Protein AF-A0A5K0ZR25-F1 (afdb_monomer)

pLDDT: mean 92.93, std 2.51, range [86.0, 95.81]

Solvent-accessible surface area (backbone atoms only — not comparable to full-atom values): 2906 Å² total; per-residue (Å²): 106,70,70,58,54,45,57,53,31,37,70,28,69,70,23,73,48,71,65,75,79,101,65,88,77,95,74,75,98,76,81,91,79,74,91,56,37,61,63,61,45,79,86

Radius of gyration: 10.81 Å; Cα contacts (8 Å, |Δi|>4): 45; chains: 1; bounding box: 24×15×28 Å

InterPro domains:
  IPR011050 Pectin lyase fold/virulence factor [SSF51126] (1-41)

Secondary structure (DSSP, 8-state):
-HHHHHHHHHHSTT-EE---TT------------PPPTT-EE-

Organism: NCBI:txid210225

Mean predicted aligned error: 2.96 Å

Foldseek 3Di:
DLQVLLVVLQADAQGEAEDDPPDDDDDDDDDRDDDGHHHYHYD

Sequence (43 aa):
AFANAWTIACNASNAVFLVPEGRRYLVKPLRFKGPCADNLLVQ

Structure (mmCIF, N/CA/C/O backbone):
data_AF-A0A5K0ZR25-F1
#
_entry.id   AF-A0A5K0ZR25-F1
#
loop_
_atom_site.group_PDB
_atom_site.id
_atom_site.type_symbol
_atom_site.label_atom_id
_atom_site.label_alt_id
_atom_site.label_comp_id
_atom_site.label_asym_id
_atom_site.label_entity_id
_atom_site.label_seq_id
_atom_site.pdbx_PDB_ins_code
_atom_site.Cartn_x
_atom_site.Cartn_y
_atom_site.Cartn_z
_atom_site.occupancy
_atom_site.B_iso_or_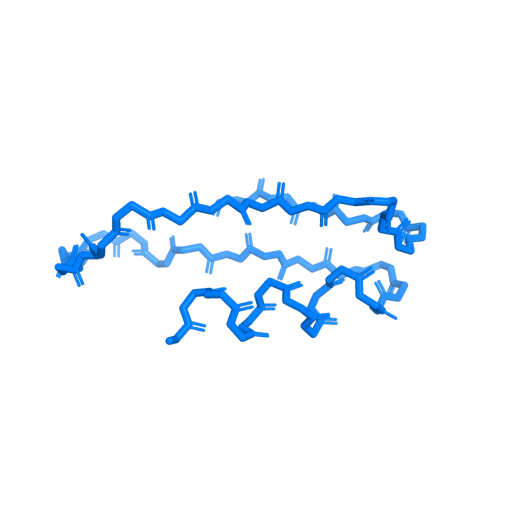equiv
_atom_site.auth_seq_id
_atom_site.auth_comp_id
_atom_site.auth_asym_id
_atom_site.a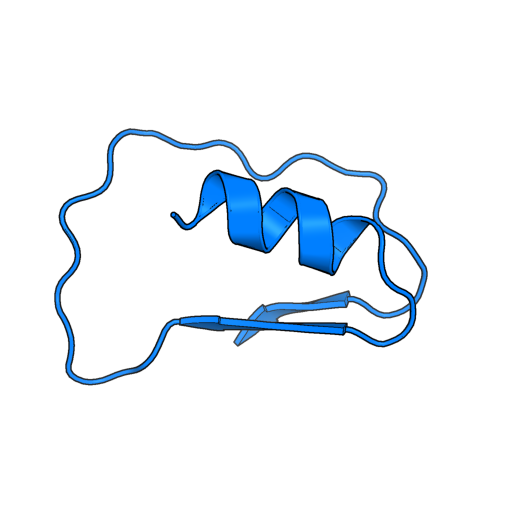uth_atom_id
_atom_site.p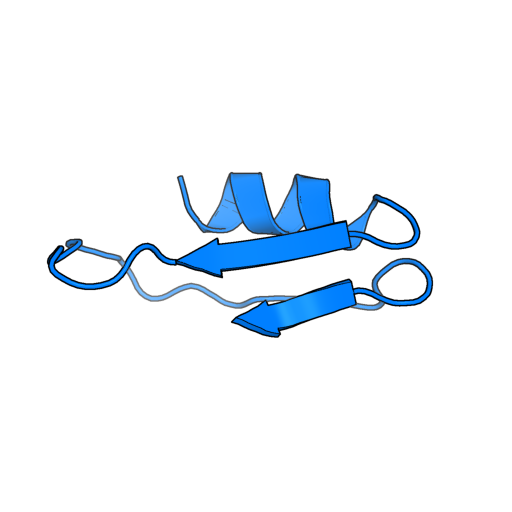dbx_PDB_model_num
ATOM 1 N N . ALA A 1 1 ? 1.448 -4.124 8.865 1.00 88.38 1 ALA A N 1
ATOM 2 C CA . ALA A 1 1 ? 0.785 -4.996 7.872 1.00 88.38 1 ALA A CA 1
ATOM 3 C C . ALA A 1 1 ? 0.553 -4.252 6.558 1.00 88.38 1 ALA A C 1
ATOM 5 O O . ALA A 1 1 ? 1.342 -4.456 5.650 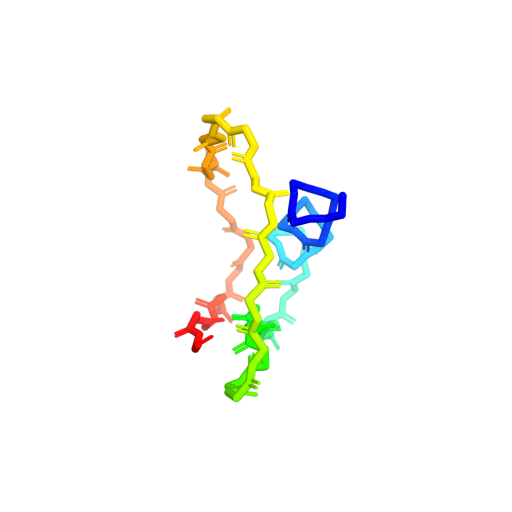1.00 88.38 1 ALA A O 1
ATOM 6 N N . PHE A 1 2 ? -0.409 -3.323 6.480 1.00 94.50 2 PHE A N 1
ATOM 7 C CA . PHE A 1 2 ? -0.745 -2.598 5.240 1.00 94.50 2 PHE A CA 1
ATOM 8 C C . PHE A 1 2 ? 0.426 -1.860 4.587 1.00 94.50 2 PHE A C 1
ATOM 10 O O . PHE A 1 2 ? 0.616 -1.989 3.390 1.00 94.50 2 PHE A O 1
ATOM 17 N N . ALA A 1 3 ? 1.260 -1.159 5.363 1.00 93.94 3 ALA A N 1
ATOM 18 C CA . ALA A 1 3 ? 2.443 -0.491 4.815 1.00 93.94 3 ALA A CA 1
ATOM 19 C C . ALA A 1 3 ? 3.440 -1.471 4.171 1.00 93.94 3 ALA A C 1
ATOM 21 O O . ALA A 1 3 ? 3.995 -1.175 3.125 1.00 93.94 3 ALA A O 1
ATOM 22 N N . ASN A 1 4 ? 3.637 -2.653 4.765 1.00 94.12 4 ASN A N 1
ATOM 23 C CA . ASN A 1 4 ? 4.544 -3.657 4.208 1.00 94.12 4 ASN A CA 1
ATOM 24 C C . ASN A 1 4 ? 3.950 -4.311 2.955 1.00 94.12 4 ASN A C 1
ATOM 26 O O . ASN A 1 4 ? 4.627 -4.443 1.943 1.00 94.12 4 ASN A O 1
ATOM 30 N N . ALA A 1 5 ? 2.662 -4.663 3.009 1.00 95.19 5 ALA A N 1
ATOM 31 C CA . ALA A 1 5 ? 1.941 -5.177 1.850 1.00 95.19 5 ALA A CA 1
ATOM 32 C C . ALA A 1 5 ? 1.947 -4.162 0.693 1.00 95.19 5 ALA A C 1
ATOM 34 O O . ALA A 1 5 ? 2.143 -4.554 -0.451 1.00 95.19 5 ALA A O 1
ATOM 35 N N . TRP A 1 6 ? 1.832 -2.865 0.997 1.00 95.31 6 TRP A N 1
ATOM 36 C CA . TRP A 1 6 ? 1.968 -1.794 0.015 1.00 95.31 6 TRP A CA 1
ATOM 37 C C . TRP A 1 6 ? 3.364 -1.763 -0.599 1.00 95.31 6 TRP A C 1
ATOM 39 O O . TRP A 1 6 ? 3.473 -1.751 -1.816 1.00 95.31 6 TRP A O 1
ATOM 49 N N . THR A 1 7 ? 4.429 -1.794 0.209 1.00 94.19 7 THR A N 1
ATOM 50 C CA . THR A 1 7 ? 5.810 -1.813 -0.304 1.00 94.19 7 THR A CA 1
ATOM 51 C C . THR A 1 7 ? 6.048 -2.987 -1.250 1.00 94.19 7 THR A C 1
ATOM 53 O O . THR A 1 7 ? 6.690 -2.823 -2.282 1.00 94.19 7 THR A O 1
ATOM 56 N N . ILE A 1 8 ? 5.519 -4.166 -0.923 1.00 94.81 8 ILE A N 1
ATOM 57 C CA . ILE A 1 8 ? 5.660 -5.353 -1.770 1.00 94.81 8 ILE A CA 1
ATOM 58 C C . ILE A 1 8 ? 4.865 -5.181 -3.068 1.00 94.81 8 ILE A C 1
ATOM 60 O O . ILE A 1 8 ? 5.430 -5.337 -4.145 1.00 94.81 8 ILE A O 1
ATOM 64 N N . ALA A 1 9 ? 3.583 -4.820 -2.974 1.00 95.50 9 ALA A N 1
ATOM 65 C CA . ALA A 1 9 ? 2.720 -4.668 -4.142 1.00 95.50 9 ALA A CA 1
ATOM 66 C C . ALA A 1 9 ? 3.207 -3.548 -5.077 1.00 95.50 9 ALA A C 1
ATOM 68 O O . ALA A 1 9 ? 3.223 -3.718 -6.287 1.00 95.50 9 ALA A O 1
ATOM 69 N N . CYS A 1 10 ? 3.678 -2.434 -4.518 1.00 95.00 10 CYS A N 1
ATOM 70 C CA . CYS A 1 10 ? 4.195 -1.292 -5.268 1.00 95.00 10 CYS A CA 1
ATOM 71 C C . CYS A 1 10 ? 5.513 -1.600 -5.999 1.00 95.00 10 CYS A C 1
ATOM 73 O O . CYS A 1 10 ? 5.802 -0.957 -7.001 1.00 95.00 10 CYS A O 1
ATOM 75 N N . ASN A 1 11 ? 6.289 -2.591 -5.550 1.00 94.56 11 ASN A N 1
ATOM 76 C CA . ASN A 1 11 ? 7.520 -3.023 -6.222 1.00 94.56 11 ASN A CA 1
ATOM 77 C C . ASN A 1 11 ? 7.305 -4.190 -7.202 1.00 94.56 11 ASN A C 1
ATOM 79 O O . ASN A 1 11 ? 8.251 -4.601 -7.872 1.00 94.56 11 ASN A O 1
ATOM 83 N N . ALA A 1 12 ? 6.094 -4.744 -7.275 1.00 94.56 12 ALA A N 1
ATOM 84 C CA . ALA A 1 12 ? 5.766 -5.877 -8.128 1.00 94.56 12 ALA A CA 1
ATOM 85 C C . ALA A 1 12 ? 4.994 -5.418 -9.372 1.00 94.56 12 ALA A C 1
ATOM 87 O O . ALA A 1 12 ? 4.065 -4.620 -9.283 1.00 94.56 12 ALA A O 1
ATOM 88 N N . SER A 1 13 ? 5.362 -5.944 -10.540 1.00 94.31 13 SER A N 1
ATOM 89 C CA . SER A 1 13 ? 4.632 -5.698 -11.787 1.00 94.31 13 SER A CA 1
ATOM 90 C C . SER A 1 13 ? 3.307 -6.463 -11.799 1.00 94.31 13 SER A C 1
ATOM 92 O O . SER A 1 13 ? 3.280 -7.641 -11.439 1.00 94.31 13 SER A O 1
ATOM 94 N N . ASN A 1 14 ? 2.230 -5.829 -12.274 1.00 93.06 14 ASN A N 1
ATOM 95 C CA . ASN A 1 14 ? 0.889 -6.428 -12.367 1.00 93.06 14 ASN A CA 1
ATOM 96 C C . ASN A 1 14 ? 0.366 -6.975 -11.021 1.00 93.06 14 ASN A C 1
ATOM 98 O O . ASN A 1 14 ? -0.125 -8.103 -10.937 1.00 93.06 14 ASN A O 1
ATOM 102 N N . ALA A 1 15 ? 0.501 -6.190 -9.953 1.00 94.81 15 ALA A N 1
ATOM 103 C CA . ALA A 1 15 ? 0.094 -6.578 -8.606 1.00 94.81 15 ALA A CA 1
ATOM 104 C C . ALA A 1 15 ? -1.294 -6.038 -8.223 1.00 94.81 15 ALA A C 1
ATOM 106 O O . ALA A 1 15 ? -1.739 -5.001 -8.714 1.00 94.81 15 ALA A O 1
ATOM 107 N N . VAL A 1 16 ? -1.957 -6.721 -7.283 1.00 95.06 16 VAL A N 1
ATOM 108 C CA . VAL A 1 16 ? -3.219 -6.274 -6.675 1.00 95.06 16 VAL A CA 1
ATOM 109 C C . VAL A 1 16 ? -3.019 -6.077 -5.175 1.00 95.06 16 VAL A C 1
ATOM 111 O O . VAL A 1 16 ? -2.645 -7.007 -4.458 1.00 95.06 16 VAL A O 1
ATOM 114 N N . PHE A 1 17 ? -3.283 -4.866 -4.691 1.00 95.38 17 PHE A N 1
ATOM 115 C CA . PHE A 1 17 ? -3.356 -4.555 -3.269 1.00 95.38 17 PHE A CA 1
ATOM 116 C C . PHE A 1 17 ? -4.820 -4.591 -2.821 1.00 95.38 17 PHE A C 1
ATOM 118 O O . PHE A 1 17 ? -5.564 -3.643 -3.062 1.00 95.38 17 PHE A O 1
ATOM 125 N N . LEU A 1 18 ? -5.215 -5.695 -2.183 1.00 95.06 18 LEU A N 1
ATOM 126 C CA . LEU A 1 18 ? -6.584 -5.947 -1.728 1.00 95.06 18 LEU A CA 1
ATOM 127 C C . LEU A 1 18 ? -6.694 -5.819 -0.206 1.00 95.06 18 LEU A C 1
ATOM 129 O O . LEU A 1 18 ? -5.925 -6.448 0.535 1.00 95.06 18 LEU A O 1
ATOM 133 N N . VAL A 1 19 ? -7.698 -5.079 0.266 1.00 93.75 19 VAL A N 1
ATOM 134 C CA . VAL A 1 19 ? -8.108 -5.099 1.678 1.00 93.75 19 VAL A CA 1
ATOM 135 C C . VAL A 1 19 ? -9.381 -5.938 1.826 1.00 93.75 19 VAL A C 1
ATOM 137 O O . VAL A 1 19 ? -10.427 -5.527 1.335 1.00 93.75 19 VAL A O 1
ATOM 140 N N . PRO A 1 20 ? -9.341 -7.099 2.513 1.00 93.69 20 PRO A N 1
ATOM 141 C CA . PRO A 1 20 ? -10.515 -7.954 2.638 1.00 93.69 20 PRO A CA 1
ATOM 142 C C . PRO A 1 20 ? -11.703 -7.234 3.276 1.00 93.69 20 PRO A C 1
ATOM 144 O O . PRO A 1 20 ? -11.593 -6.665 4.368 1.00 93.69 20 PRO A O 1
ATOM 147 N N . GLU A 1 21 ? -12.848 -7.326 2.609 1.00 93.56 21 GLU A N 1
ATOM 148 C CA . GLU A 1 21 ? -14.118 -6.839 3.128 1.00 93.56 21 GLU A CA 1
ATOM 149 C C . GLU A 1 21 ? -14.588 -7.636 4.359 1.00 93.56 21 GLU A C 1
ATOM 151 O O . GLU A 1 21 ? -14.057 -8.694 4.711 1.00 93.56 21 GLU A O 1
ATOM 156 N N . GLY A 1 22 ? -15.575 -7.092 5.075 1.00 95.81 22 GLY A N 1
ATOM 157 C CA . GLY A 1 22 ? -16.153 -7.733 6.263 1.00 95.81 22 GLY A CA 1
ATOM 158 C C . GLY A 1 22 ? -15.250 -7.733 7.503 1.00 95.81 22 GLY A C 1
ATOM 159 O O . GLY A 1 22 ? -15.636 -8.257 8.548 1.00 95.81 22 GLY A O 1
ATOM 160 N N . ARG A 1 23 ? -14.059 -7.125 7.430 1.00 94.31 23 ARG A N 1
ATOM 161 C CA . ARG A 1 23 ? -13.115 -7.017 8.548 1.00 94.31 23 ARG A CA 1
ATOM 162 C C . ARG A 1 23 ? -12.863 -5.562 8.921 1.00 94.31 23 ARG A C 1
ATOM 164 O O . ARG A 1 23 ? -12.877 -4.667 8.082 1.00 94.31 23 ARG A O 1
ATOM 171 N N . ARG A 1 24 ? -12.613 -5.326 10.211 1.00 94.88 24 ARG A N 1
ATOM 172 C CA . ARG A 1 24 ? -12.228 -4.014 10.746 1.00 94.88 24 ARG A CA 1
ATOM 173 C C . ARG A 1 24 ? -10.799 -4.084 11.246 1.00 94.88 24 ARG A C 1
ATOM 175 O O . ARG A 1 24 ? -10.469 -4.930 12.073 1.00 94.88 24 ARG A O 1
ATOM 182 N N . TYR A 1 25 ? -9.967 -3.179 10.753 1.00 93.31 25 TYR A N 1
ATOM 183 C CA . TYR A 1 25 ? -8.556 -3.125 11.096 1.00 93.31 25 TYR A CA 1
ATOM 184 C C . TYR A 1 25 ? -8.253 -1.822 11.820 1.00 93.31 25 TYR A C 1
ATOM 186 O O . TYR A 1 25 ? -8.545 -0.741 11.312 1.00 93.31 25 TYR A O 1
ATOM 194 N N . LEU A 1 26 ? -7.629 -1.917 12.993 1.00 95.12 26 LEU A N 1
ATOM 195 C CA . LEU A 1 26 ? -7.053 -0.749 13.643 1.00 95.12 26 LEU A CA 1
ATOM 196 C C . LEU A 1 26 ? -5.753 -0.386 12.921 1.00 95.12 26 LEU A C 1
ATOM 198 O O . LEU A 1 26 ? -4.771 -1.128 12.973 1.00 95.12 26 LEU A O 1
ATOM 202 N N . VAL A 1 27 ? -5.751 0.759 12.245 1.00 92.88 27 VAL A N 1
ATOM 203 C CA . VAL A 1 27 ? -4.581 1.283 11.537 1.00 92.88 27 VAL A CA 1
ATOM 204 C C . VAL A 1 27 ? -4.178 2.634 12.107 1.00 92.88 27 VAL A C 1
ATOM 206 O O . VAL A 1 27 ? -5.012 3.443 12.504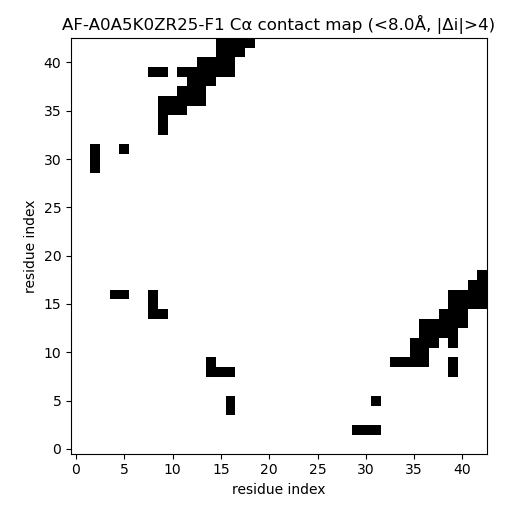 1.00 92.88 27 VAL A O 1
ATOM 209 N N . LYS A 1 28 ? -2.870 2.878 12.145 1.00 93.19 28 LYS A N 1
ATOM 210 C CA . LYS A 1 28 ? -2.330 4.223 12.357 1.00 93.19 28 LYS A CA 1
ATOM 211 C C . LYS A 1 28 ? -2.388 5.005 11.039 1.00 93.19 28 LYS A C 1
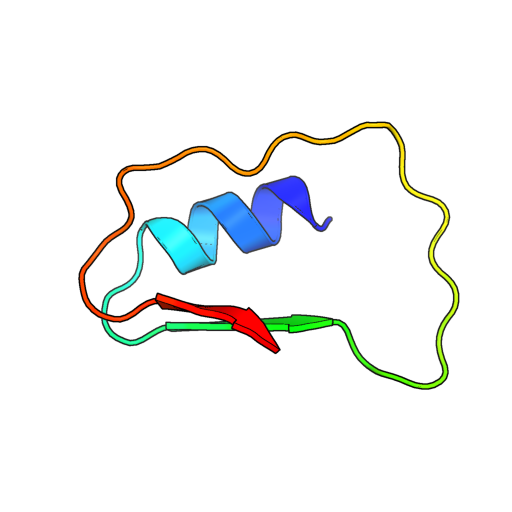ATOM 213 O O . LYS A 1 28 ? -2.459 4.373 9.981 1.00 93.19 28 LYS A O 1
ATOM 218 N N . PRO A 1 29 ? -2.289 6.345 11.075 1.00 94.25 29 PRO A N 1
ATOM 219 C CA . PRO A 1 29 ? -2.089 7.136 9.868 1.00 94.25 29 PRO A CA 1
ATOM 220 C C . PRO A 1 29 ? -0.915 6.585 9.051 1.00 94.25 29 PRO A C 1
ATOM 222 O O . PRO A 1 29 ? 0.188 6.400 9.569 1.00 94.25 29 PRO A O 1
ATOM 225 N N . LEU A 1 30 ? -1.169 6.290 7.780 1.00 91.88 30 LEU A N 1
ATOM 226 C CA . LEU A 1 30 ? -0.232 5.639 6.870 1.00 91.88 30 LEU A CA 1
ATOM 227 C C . LEU A 1 30 ? -0.313 6.351 5.518 1.00 91.88 30 LEU A C 1
ATOM 229 O O . LEU A 1 30 ? -1.392 6.737 5.077 1.00 91.88 30 LEU A O 1
ATOM 233 N N . ARG A 1 31 ? 0.840 6.548 4.876 1.00 91.25 31 ARG A N 1
ATOM 234 C CA . ARG A 1 31 ? 0.939 7.136 3.537 1.00 91.25 31 ARG A CA 1
ATOM 235 C C . ARG A 1 31 ? 1.437 6.087 2.557 1.00 91.25 31 ARG A C 1
ATOM 237 O O . ARG A 1 31 ? 2.548 5.585 2.711 1.00 91.25 31 ARG A O 1
ATOM 244 N N . PHE A 1 32 ? 0.626 5.809 1.549 1.00 91.75 32 PHE A N 1
ATOM 245 C CA . PHE A 1 32 ? 0.995 5.015 0.388 1.00 91.75 32 PHE A CA 1
ATOM 246 C C . PHE A 1 32 ? 1.775 5.906 -0.583 1.00 91.75 32 PHE A C 1
ATOM 248 O O . PHE A 1 32 ? 1.243 6.897 -1.079 1.00 91.75 32 PHE A O 1
ATOM 255 N N . LYS A 1 33 ? 3.070 5.627 -0.764 1.00 89.81 33 LYS A N 1
ATOM 256 C CA . LYS A 1 33 ? 3.973 6.426 -1.608 1.00 89.81 33 LYS A CA 1
ATOM 257 C C . LYS A 1 33 ? 4.329 5.658 -2.878 1.00 89.81 33 LYS A C 1
ATOM 259 O O . LYS A 1 33 ? 4.509 4.445 -2.805 1.00 89.81 33 LYS A O 1
ATOM 264 N N . GLY A 1 34 ? 4.451 6.391 -3.985 1.00 87.19 34 GLY A N 1
ATOM 265 C CA . GLY A 1 34 ? 4.973 5.922 -5.272 1.00 87.19 34 GLY A CA 1
ATOM 266 C C . GLY A 1 34 ? 6.227 6.704 -5.699 1.00 87.19 34 GLY A C 1
ATOM 267 O O . GLY A 1 34 ? 6.705 7.539 -4.921 1.00 87.19 34 GLY A O 1
ATOM 268 N N . PRO A 1 35 ? 6.754 6.470 -6.915 1.00 90.44 35 PRO A N 1
ATOM 269 C CA . PRO A 1 35 ? 6.146 5.710 -8.018 1.00 90.44 35 PRO A CA 1
ATOM 270 C C . PRO A 1 35 ? 6.122 4.195 -7.764 1.00 90.44 35 PRO A C 1
ATOM 272 O O . PRO A 1 35 ? 7.029 3.670 -7.127 1.00 90.44 35 PRO A O 1
ATOM 275 N N . CYS A 1 36 ? 5.075 3.513 -8.234 1.00 90.81 36 CYS A N 1
ATOM 276 C CA . CYS A 1 36 ? 4.983 2.050 -8.199 1.00 90.81 36 CYS A CA 1
ATOM 277 C C . CYS A 1 36 ? 5.360 1.454 -9.555 1.00 90.81 36 CYS A C 1
ATOM 279 O O . CYS A 1 36 ? 5.332 2.154 -10.568 1.00 90.81 36 CYS A O 1
ATOM 281 N N . ALA A 1 37 ? 5.700 0.168 -9.557 1.00 90.00 37 ALA A N 1
ATOM 282 C CA . ALA A 1 37 ? 5.881 -0.625 -10.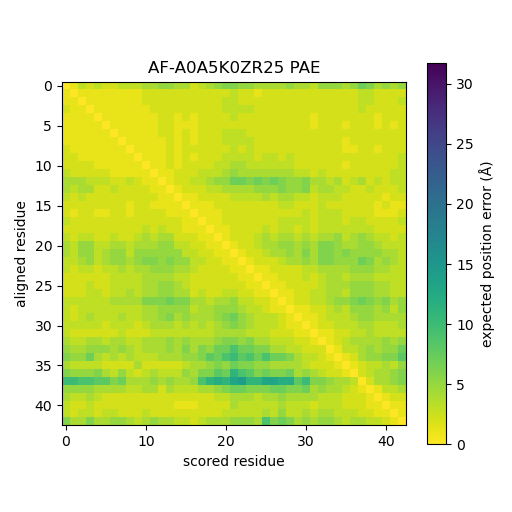761 1.00 90.00 37 ALA A CA 1
ATOM 283 C C . ALA A 1 37 ? 4.593 -0.663 -11.605 1.00 90.00 37 ALA A C 1
ATOM 285 O O . ALA A 1 37 ? 3.494 -0.381 -11.113 1.00 90.00 37 ALA A O 1
ATOM 286 N N . ASP A 1 38 ? 4.742 -1.007 -12.884 1.00 88.75 38 ASP A N 1
ATOM 287 C CA . ASP A 1 38 ? 3.644 -0.971 -13.849 1.00 88.75 38 ASP A CA 1
ATOM 288 C C . ASP A 1 38 ? 2.444 -1.829 -13.402 1.00 88.75 38 ASP A C 1
ATOM 290 O O . ASP A 1 38 ? 2.591 -2.990 -13.005 1.00 88.75 38 ASP A O 1
ATOM 294 N N . ASN A 1 39 ? 1.245 -1.247 -13.530 1.00 86.88 39 ASN A N 1
ATOM 295 C CA . ASN A 1 39 ? -0.062 -1.867 -13.279 1.00 86.88 39 ASN A CA 1
ATOM 296 C C . ASN A 1 39 ? -0.303 -2.369 -11.841 1.00 86.88 39 ASN A C 1
ATOM 298 O O . ASN A 1 39 ? -0.667 -3.527 -11.634 1.00 86.88 39 ASN A O 1
ATOM 302 N N . LEU A 1 40 ? -0.171 -1.492 -10.843 1.00 93.12 40 LEU A N 1
ATOM 303 C CA . LEU A 1 40 ? -0.717 -1.750 -9.506 1.00 93.12 40 LEU A CA 1
ATOM 304 C C . LEU A 1 40 ? -2.221 -1.431 -9.459 1.00 93.12 40 LEU A C 1
ATOM 306 O O . LEU A 1 40 ? -2.624 -0.280 -9.634 1.00 93.12 40 LEU A O 1
ATOM 310 N N . LEU A 1 41 ? -3.043 -2.435 -9.153 1.00 93.25 41 LEU A N 1
ATOM 311 C CA . LEU A 1 41 ? -4.478 -2.282 -8.899 1.00 93.25 41 LEU A CA 1
ATOM 312 C C . LEU A 1 41 ? -4.755 -2.255 -7.393 1.00 93.25 41 LEU A C 1
ATOM 314 O O . LEU A 1 41 ? -4.183 -3.036 -6.634 1.00 93.25 41 LEU A O 1
ATOM 318 N N . VAL A 1 42 ? -5.654 -1.374 -6.957 1.00 92.31 42 VAL A N 1
ATOM 319 C CA . VAL A 1 42 ? -6.075 -1.250 -5.553 1.00 92.31 42 VAL A CA 1
ATOM 320 C C . VAL A 1 42 ? -7.557 -1.594 -5.454 1.00 92.31 42 VAL A C 1
ATOM 322 O O . VAL A 1 42 ? -8.350 -1.051 -6.226 1.00 92.31 42 VAL A O 1
ATOM 325 N N . GLN A 1 43 ? -7.907 -2.494 -4.531 1.00 86.00 43 GLN A N 1
ATOM 326 C CA . GLN A 1 43 ? -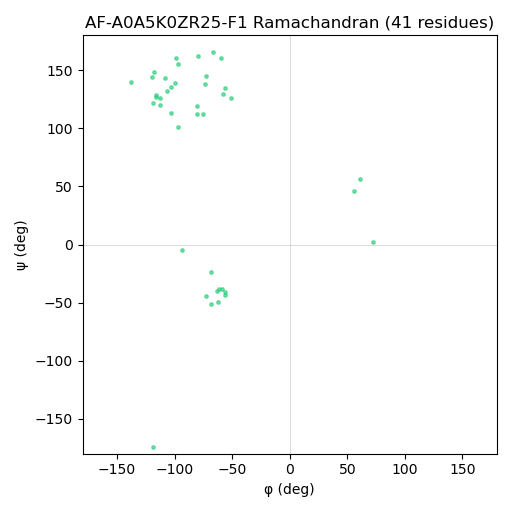9.265 -3.015 -4.335 1.00 86.00 43 GLN A CA 1
ATOM 327 C C . GLN A 1 43 ? -9.679 -2.999 -2.861 1.00 86.00 43 GLN A C 1
ATOM 329 O O . GLN A 1 43 ? -8.858 -3.386 -1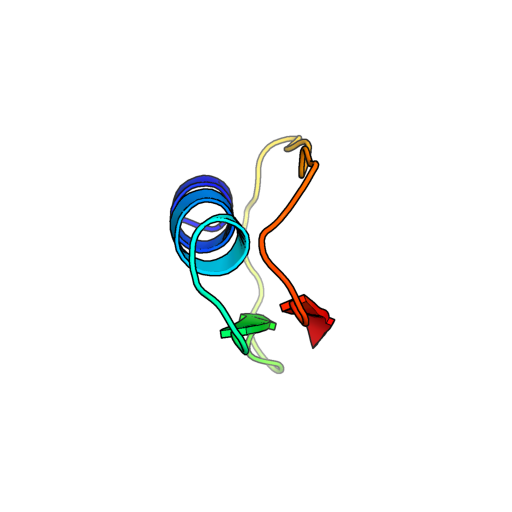.990 1.00 86.00 43 GLN A O 1
#